Protein AF-A0A8S3SII0-F1 (afdb_monomer_lite)

Organism: Mytilus edulis (NCBI:txid655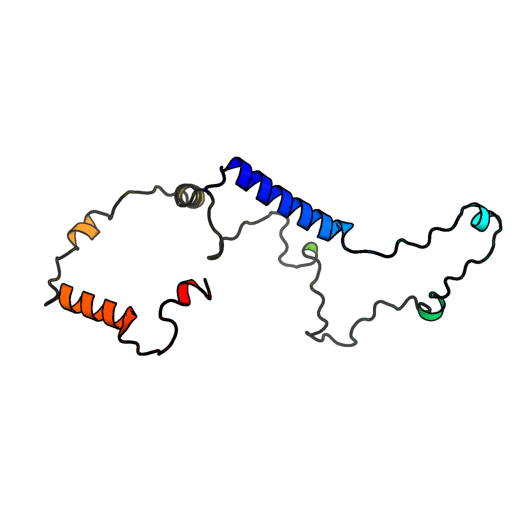0)

pLDDT: mean 78.94, std 14.82, range [42.59, 97.75]

Radius of gyration: 31.79 Å; chains: 1; bounding box: 70×53×86 Å

InterPro domains:
  IPR052482 Mitochondrial large ribosomal subunit mL37 [PTHR15889] (48-152)

Structure (mmCIF, N/CA/C/O backbone):
data_AF-A0A8S3SII0-F1
#
_entry.id   AF-A0A8S3SII0-F1
#
loop_
_atom_site.group_PDB
_atom_site.id
_atom_site.type_symbol
_atom_site.label_atom_id
_atom_site.label_alt_id
_atom_site.label_comp_id
_atom_site.label_asym_id
_atom_site.label_entity_id
_atom_site.label_seq_id
_atom_site.pdbx_PDB_ins_code
_atom_site.Cartn_x
_atom_site.Cartn_y
_atom_site.Cartn_z
_atom_site.occupancy
_atom_site.B_iso_or_equiv
_atom_site.auth_seq_id
_atom_site.auth_comp_id
_atom_site.auth_asym_id
_atom_site.auth_atom_id
_atom_site.pdbx_PDB_model_num
ATOM 1 N N . MET A 1 1 ? 8.916 27.067 7.034 1.00 42.84 1 MET A N 1
ATOM 2 C CA . MET A 1 1 ? 8.661 27.731 5.736 1.00 42.84 1 MET A CA 1
ATOM 3 C C . MET A 1 1 ? 7.736 26.831 4.913 1.00 42.84 1 MET A C 1
ATOM 5 O O . MET A 1 1 ? 8.170 25.763 4.498 1.00 42.84 1 MET A O 1
ATOM 9 N N . ARG A 1 2 ? 6.439 27.158 4.791 1.00 46.94 2 ARG A N 1
ATOM 10 C CA . ARG A 1 2 ? 5.471 26.333 4.038 1.00 46.94 2 ARG A CA 1
ATOM 11 C C . ARG A 1 2 ? 5.594 26.674 2.552 1.00 46.94 2 ARG A C 1
ATOM 13 O O . ARG A 1 2 ? 5.277 27.787 2.157 1.00 46.94 2 ARG A O 1
ATOM 20 N N . LEU A 1 3 ? 6.093 25.735 1.753 1.00 53.59 3 LEU A N 1
ATOM 21 C CA . LEU A 1 3 ? 6.077 25.853 0.294 1.00 53.59 3 LEU A CA 1
ATOM 22 C C . LEU A 1 3 ? 4.619 25.795 -0.178 1.00 53.59 3 LEU A C 1
ATOM 24 O O . LEU A 1 3 ? 3.869 24.913 0.242 1.00 53.59 3 LEU A O 1
ATOM 28 N N . THR A 1 4 ? 4.212 26.734 -1.030 1.00 69.00 4 THR A N 1
ATOM 29 C CA . THR A 1 4 ? 2.896 26.706 -1.679 1.00 69.00 4 THR A CA 1
ATOM 30 C C . THR A 1 4 ? 2.779 25.458 -2.565 1.00 69.00 4 THR A C 1
ATOM 32 O O . THR A 1 4 ? 3.788 24.930 -3.047 1.00 69.00 4 THR A O 1
ATOM 35 N N . LYS A 1 5 ? 1.553 24.954 -2.776 1.00 66.00 5 LYS A N 1
ATOM 36 C CA . LYS A 1 5 ? 1.295 23.741 -3.584 1.00 66.00 5 LYS A CA 1
ATOM 37 C C . LYS A 1 5 ? 1.947 23.818 -4.973 1.00 66.00 5 LYS A C 1
ATOM 39 O O . LYS A 1 5 ? 2.472 22.820 -5.459 1.00 66.00 5 LYS A O 1
ATOM 44 N N . GLU A 1 6 ? 1.984 25.009 -5.562 1.00 68.12 6 GLU A N 1
ATOM 45 C CA . GLU A 1 6 ? 2.597 25.280 -6.866 1.00 68.12 6 GLU A CA 1
ATOM 46 C C . GLU A 1 6 ? 4.121 25.105 -6.847 1.00 68.12 6 GLU A C 1
ATOM 48 O O . GLU A 1 6 ? 4.676 24.405 -7.694 1.00 68.12 6 GLU A O 1
ATOM 53 N N . LEU A 1 7 ? 4.809 25.649 -5.836 1.00 60.91 7 LEU A N 1
ATOM 54 C CA . LEU A 1 7 ? 6.257 25.481 -5.677 1.00 60.91 7 LEU A CA 1
ATOM 55 C C . LEU A 1 7 ? 6.638 24.022 -5.392 1.00 60.91 7 LEU A C 1
ATOM 57 O O . LEU A 1 7 ? 7.667 23.544 -5.874 1.00 60.91 7 LEU A O 1
ATOM 61 N N . PHE A 1 8 ? 5.808 23.293 -4.642 1.00 60.12 8 PHE A N 1
ATOM 62 C CA . PHE A 1 8 ? 5.994 21.859 -4.405 1.00 60.12 8 PHE A CA 1
ATOM 63 C C . PHE A 1 8 ? 5.855 21.047 -5.702 1.00 60.12 8 PHE A C 1
ATOM 65 O O . PHE A 1 8 ? 6.714 20.214 -6.002 1.00 60.12 8 PHE A O 1
ATOM 72 N N . TYR A 1 9 ? 4.834 21.347 -6.510 1.00 64.38 9 TYR A N 1
ATOM 73 C CA . TYR A 1 9 ? 4.601 20.717 -7.810 1.00 64.38 9 TYR A CA 1
ATOM 74 C C . TYR A 1 9 ? 5.759 20.970 -8.790 1.00 64.38 9 TYR A C 1
ATOM 76 O O . TYR A 1 9 ? 6.300 20.027 -9.371 1.00 64.38 9 TYR A O 1
ATOM 84 N N . TYR A 1 10 ? 6.225 22.219 -8.895 1.00 64.94 10 TYR A N 1
ATOM 85 C CA . TYR A 1 10 ? 7.379 22.582 -9.724 1.00 64.94 10 TYR A CA 1
ATOM 86 C C . TYR A 1 10 ? 8.670 21.883 -9.282 1.00 64.94 10 TYR A C 1
ATOM 88 O O . TYR A 1 10 ? 9.421 21.372 -10.117 1.00 64.94 10 TYR A O 1
ATOM 96 N N . LYS A 1 11 ? 8.932 21.809 -7.971 1.00 61.44 11 LYS A N 1
ATOM 97 C CA . LYS A 1 11 ? 10.146 21.172 -7.438 1.00 61.44 11 LYS A CA 1
ATOM 98 C C . LYS A 1 11 ? 10.141 19.657 -7.669 1.00 61.44 11 LYS A C 1
ATOM 100 O O . LYS A 1 11 ? 11.165 19.107 -8.076 1.00 61.44 11 LYS A O 1
ATOM 105 N N . ILE A 1 12 ? 8.998 18.988 -7.488 1.00 65.00 12 ILE A N 1
ATOM 106 C CA . ILE A 1 12 ? 8.841 17.554 -7.787 1.00 65.00 12 ILE A CA 1
ATOM 107 C C . ILE A 1 12 ? 9.018 17.284 -9.279 1.00 65.00 12 ILE A C 1
ATOM 109 O O . ILE A 1 12 ? 9.752 16.363 -9.642 1.00 65.00 12 ILE A O 1
ATOM 113 N N . ASN A 1 13 ? 8.395 18.085 -10.143 1.00 68.62 13 ASN A N 1
ATOM 114 C CA . ASN A 1 13 ? 8.488 17.890 -11.587 1.00 68.62 13 ASN A CA 1
ATOM 115 C C . ASN A 1 13 ? 9.897 18.146 -12.117 1.00 68.62 13 ASN A C 1
ATOM 117 O O . ASN A 1 13 ? 10.368 17.379 -12.951 1.00 68.62 13 ASN A O 1
ATOM 121 N N . LYS A 1 14 ? 10.625 19.128 -11.573 1.00 72.06 14 LYS A N 1
ATOM 122 C CA . LYS A 1 14 ? 12.030 19.366 -11.934 1.00 72.06 14 LYS A CA 1
ATOM 123 C C . LYS A 1 14 ? 12.934 18.200 -11.526 1.00 72.06 14 LYS A C 1
ATOM 125 O O . LYS A 1 14 ? 13.773 17.778 -12.316 1.00 72.06 14 LYS A O 1
ATOM 130 N N . VAL A 1 15 ? 12.745 17.631 -10.331 1.00 76.94 15 VAL A N 1
ATOM 131 C CA . VAL A 1 15 ? 13.509 16.454 -9.872 1.00 76.94 15 VAL A CA 1
ATOM 132 C C . VAL A 1 15 ? 13.155 15.204 -10.681 1.00 76.94 15 VAL A C 1
ATOM 134 O O . VAL A 1 15 ? 14.052 14.440 -11.036 1.00 76.94 15 VAL A O 1
ATOM 137 N N . LYS A 1 16 ? 11.873 14.991 -11.006 1.00 76.06 16 LYS A N 1
ATOM 138 C CA . LYS A 1 16 ? 11.439 13.898 -11.889 1.00 76.06 16 LYS A CA 1
ATOM 139 C C . LYS A 1 16 ? 12.043 14.046 -13.283 1.00 76.06 16 LYS A C 1
ATOM 141 O O . LYS A 1 16 ? 12.646 13.097 -13.763 1.00 76.06 16 LYS A O 1
ATOM 146 N N . TRP A 1 17 ? 11.956 15.234 -13.880 1.00 79.06 17 TRP A N 1
ATOM 147 C CA . TRP A 1 17 ? 12.544 15.535 -15.185 1.00 79.06 17 TRP A CA 1
ATOM 148 C C . TRP A 1 17 ? 14.057 15.309 -15.190 1.00 79.06 17 TRP A C 1
ATOM 150 O O . TRP A 1 17 ? 14.549 14.582 -16.046 1.00 79.06 17 TRP A O 1
ATOM 160 N N . LEU A 1 18 ? 14.783 15.822 -14.189 1.00 79.69 18 LEU A N 1
ATOM 161 C CA . LEU A 1 18 ? 16.216 15.562 -14.039 1.00 79.69 18 LEU A CA 1
ATOM 162 C C . LEU A 1 18 ? 16.499 14.060 -13.941 1.00 79.69 18 LEU A C 1
ATOM 164 O O . LEU A 1 18 ? 17.342 13.563 -14.676 1.00 79.69 18 LEU A O 1
ATOM 168 N N . LYS A 1 19 ? 15.779 13.309 -13.097 1.00 81.25 19 LYS A N 1
ATOM 169 C CA . LYS A 1 19 ? 15.948 11.847 -12.995 1.00 81.25 19 LYS A CA 1
ATOM 170 C C . LYS A 1 19 ? 15.696 11.140 -14.328 1.00 81.25 19 LYS A C 1
ATOM 172 O O . LYS A 1 19 ? 16.430 10.211 -14.655 1.00 81.25 19 LYS A O 1
ATOM 177 N N . THR A 1 20 ? 14.693 11.565 -15.091 1.00 80.56 20 THR A N 1
ATOM 178 C CA . THR A 1 20 ? 14.406 11.020 -16.422 1.00 80.56 20 THR A CA 1
ATOM 179 C C . THR A 1 20 ? 15.548 11.322 -17.386 1.00 80.56 20 THR A C 1
ATOM 181 O O . THR A 1 20 ? 16.085 10.394 -17.979 1.00 80.56 20 THR A O 1
ATOM 184 N N . VAL A 1 21 ? 15.994 12.580 -17.464 1.00 81.81 21 VAL A N 1
ATOM 185 C CA . VAL A 1 21 ? 17.121 13.006 -18.308 1.00 81.81 21 VAL A CA 1
ATOM 186 C C . VAL A 1 21 ? 18.404 12.262 -17.940 1.00 81.81 21 VAL A C 1
ATOM 188 O O . VAL A 1 21 ? 19.093 11.777 -18.830 1.00 81.81 21 VAL A O 1
ATOM 191 N N . TRP A 1 22 ? 18.709 12.090 -16.652 1.00 78.69 22 TRP A N 1
ATOM 192 C CA . TRP A 1 22 ? 19.858 11.304 -16.192 1.00 78.69 22 TRP A CA 1
ATOM 193 C C . TRP A 1 22 ? 19.744 9.825 -16.581 1.00 78.69 22 TRP A C 1
ATOM 195 O O . TRP A 1 22 ? 20.726 9.235 -17.021 1.00 78.69 22 TRP A O 1
ATOM 205 N N . LYS A 1 23 ? 18.555 9.218 -16.492 1.00 77.19 23 LYS A N 1
ATOM 206 C CA . LYS A 1 23 ? 18.347 7.829 -16.936 1.00 77.19 23 LYS A CA 1
ATOM 207 C C . LYS A 1 23 ? 18.499 7.660 -18.450 1.00 77.19 23 LYS A C 1
ATOM 209 O O . LYS A 1 23 ? 19.032 6.638 -18.875 1.00 77.19 23 LYS A O 1
ATOM 214 N N . THR A 1 24 ? 18.039 8.628 -19.246 1.00 73.06 24 THR A N 1
ATOM 215 C CA . THR A 1 24 ? 18.038 8.544 -20.718 1.00 73.06 24 THR A CA 1
ATOM 216 C C . THR A 1 24 ? 19.334 9.035 -21.361 1.00 73.06 24 THR A C 1
ATOM 218 O O . THR A 1 24 ? 19.776 8.458 -22.344 1.00 73.06 24 THR A O 1
ATOM 221 N N . ARG A 1 25 ? 19.928 10.109 -20.829 1.00 73.31 25 ARG A N 1
ATOM 222 C CA . ARG A 1 25 ? 21.092 10.822 -21.392 1.00 73.31 25 ARG A CA 1
ATOM 223 C C . ARG A 1 25 ? 22.324 10.789 -20.486 1.00 73.31 25 ARG A C 1
ATOM 225 O O . ARG A 1 25 ? 23.422 11.026 -20.963 1.00 73.31 25 ARG A O 1
ATOM 232 N N . GLY A 1 26 ? 22.153 10.523 -19.191 1.00 69.75 26 GLY A N 1
ATOM 233 C CA . GLY A 1 26 ? 23.259 10.471 -18.228 1.00 69.75 26 GLY A CA 1
ATOM 234 C C . GLY A 1 26 ? 24.039 9.156 -18.245 1.00 69.75 26 GLY A C 1
ATOM 235 O O . GLY A 1 26 ? 25.154 9.104 -17.736 1.00 69.75 26 GLY A O 1
ATOM 236 N N . LYS A 1 27 ? 23.491 8.094 -18.852 1.00 72.62 27 LYS A N 1
ATOM 237 C CA . LYS A 1 27 ? 24.271 6.899 -19.186 1.00 72.62 27 LYS A CA 1
ATOM 238 C C . LYS A 1 27 ? 25.126 7.2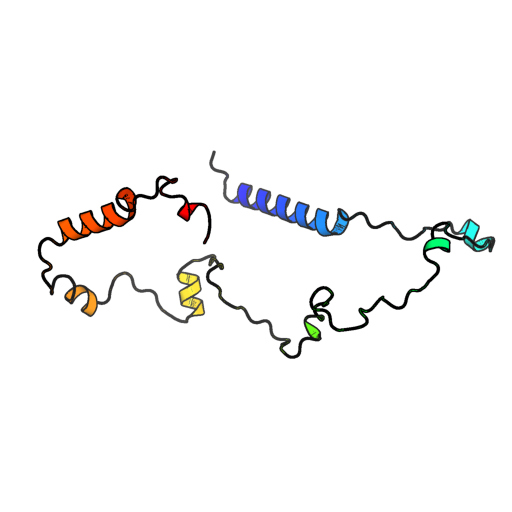24 -20.407 1.00 72.62 27 LYS A C 1
ATOM 240 O O . LYS A 1 27 ? 24.611 7.229 -21.523 1.00 72.62 27 LYS A O 1
ATOM 245 N N . TYR A 1 28 ? 26.407 7.504 -20.189 1.00 72.38 28 TYR A N 1
ATOM 246 C CA . TYR A 1 28 ? 27.371 7.627 -21.276 1.00 72.38 28 TYR A CA 1
ATOM 247 C C . TYR A 1 28 ? 27.451 6.281 -22.001 1.00 72.38 28 TYR A C 1
ATOM 249 O O . TYR A 1 28 ? 27.925 5.290 -21.448 1.00 72.38 28 TYR A O 1
ATOM 257 N N . LYS A 1 29 ? 26.904 6.228 -23.213 1.00 72.81 29 LYS A N 1
ATOM 258 C CA . LYS A 1 29 ? 27.171 5.151 -24.160 1.00 72.81 29 LYS A CA 1
ATOM 259 C C . LYS A 1 29 ? 28.259 5.675 -25.076 1.00 72.81 29 LYS A C 1
ATOM 261 O O . LYS A 1 29 ? 28.107 6.784 -25.588 1.00 72.81 29 LYS A O 1
ATOM 266 N N . ASN A 1 30 ? 29.321 4.899 -25.271 1.00 74.50 30 ASN A N 1
ATOM 267 C CA . ASN A 1 30 ? 30.300 5.231 -26.296 1.00 74.50 30 ASN A CA 1
ATOM 268 C C . ASN A 1 30 ? 29.530 5.398 -27.612 1.00 74.50 30 ASN A C 1
ATOM 270 O O . ASN A 1 30 ? 28.795 4.474 -27.983 1.00 74.50 30 ASN A O 1
ATOM 274 N N . PRO A 1 31 ? 29.602 6.570 -28.266 1.00 74.56 31 PRO A N 1
ATOM 275 C CA . PRO A 1 31 ? 29.004 6.709 -29.579 1.00 74.56 31 PRO A CA 1
ATOM 276 C C . PRO A 1 31 ? 29.633 5.656 -30.502 1.00 74.56 31 PRO A C 1
ATOM 278 O O . PRO A 1 31 ? 30.799 5.294 -30.302 1.00 74.56 31 PRO A O 1
ATOM 281 N N . PRO A 1 32 ? 28.881 5.138 -31.486 1.00 72.81 32 PRO A N 1
ATOM 282 C CA . PRO A 1 32 ? 29.493 4.313 -32.515 1.00 72.81 32 PRO A CA 1
ATOM 283 C C . PRO A 1 32 ? 30.630 5.102 -33.173 1.00 72.81 32 PRO A C 1
ATOM 285 O O . PRO A 1 32 ? 30.584 6.336 -33.220 1.00 72.81 32 PRO A O 1
ATOM 288 N N . LEU A 1 33 ? 31.648 4.391 -33.654 1.00 77.38 33 LEU A N 1
ATOM 289 C CA . LEU A 1 33 ? 32.777 4.994 -34.352 1.00 77.38 33 LEU A CA 1
ATOM 290 C C . LEU A 1 33 ? 32.243 5.864 -35.505 1.00 77.38 33 LEU A C 1
ATOM 292 O O . LEU A 1 33 ? 31.580 5.360 -36.408 1.00 77.38 33 LEU A O 1
ATOM 296 N N . GLN A 1 34 ? 32.481 7.175 -35.451 1.00 80.00 34 GLN A N 1
ATOM 297 C CA . GLN A 1 34 ? 32.112 8.091 -36.529 1.00 80.00 34 GLN A CA 1
ATOM 298 C C . GLN A 1 34 ? 33.301 8.217 -37.475 1.00 80.00 34 GLN A C 1
ATOM 300 O O . GLN A 1 34 ? 34.305 8.843 -37.130 1.00 80.00 34 GLN A O 1
ATOM 305 N N . VAL A 1 35 ? 33.199 7.603 -38.650 1.00 81.50 35 VAL A N 1
ATOM 306 C CA . VAL A 1 35 ? 34.227 7.684 -39.688 1.00 81.50 35 VAL A CA 1
ATOM 307 C C . VAL A 1 35 ? 33.958 8.908 -40.578 1.00 81.50 35 VAL A C 1
ATOM 309 O O . VAL A 1 35 ? 32.835 9.082 -41.045 1.00 81.50 35 VAL A O 1
ATOM 312 N N . PRO A 1 36 ? 34.948 9.785 -40.830 1.00 87.38 36 PRO A N 1
ATOM 313 C CA . PRO A 1 36 ? 34.808 10.866 -41.804 1.00 87.38 36 PRO A CA 1
ATOM 314 C C . PRO A 1 36 ? 34.649 10.344 -43.243 1.00 87.38 36 PRO A C 1
ATOM 316 O O . PRO A 1 36 ? 35.452 9.529 -43.696 1.00 87.38 36 PRO A O 1
ATOM 319 N N . GLU A 1 37 ? 33.706 10.906 -44.008 1.00 84.25 37 GLU A N 1
ATOM 320 C CA . GLU A 1 37 ? 33.396 10.494 -45.395 1.00 84.25 37 GLU A CA 1
ATOM 321 C C . GLU A 1 37 ? 34.612 10.486 -46.341 1.00 84.25 37 GLU A C 1
ATOM 323 O O . GLU A 1 37 ? 34.671 9.720 -47.302 1.00 84.25 37 GLU A O 1
ATOM 328 N N . ALA A 1 38 ? 35.597 11.357 -46.101 1.00 84.94 38 ALA A N 1
ATOM 329 C CA . ALA A 1 38 ? 36.817 11.417 -46.903 1.00 84.94 38 ALA A CA 1
ATOM 330 C C . ALA A 1 38 ? 37.648 10.127 -46.797 1.00 84.94 38 ALA A C 1
ATOM 332 O O . ALA A 1 38 ? 38.266 9.721 -47.776 1.00 84.94 38 ALA A O 1
ATOM 333 N N . ILE A 1 39 ? 37.638 9.474 -45.631 1.00 79.94 39 ILE A N 1
ATOM 334 C CA . ILE A 1 39 ? 38.378 8.233 -45.378 1.00 79.94 39 ILE A CA 1
ATOM 335 C C . ILE A 1 39 ? 37.622 7.037 -45.968 1.00 79.94 39 ILE A C 1
ATOM 337 O O . ILE A 1 39 ? 38.246 6.154 -46.552 1.00 79.94 39 ILE A O 1
ATOM 341 N N . GLU A 1 40 ? 36.285 7.061 -45.925 1.00 79.75 40 GLU A N 1
ATOM 342 C CA . GLU A 1 40 ? 35.444 6.059 -46.597 1.00 79.75 40 GLU A CA 1
ATOM 343 C C . GLU A 1 40 ? 35.665 6.064 -48.119 1.00 79.75 40 GLU A C 1
ATOM 345 O O . GLU A 1 40 ? 35.837 5.010 -48.727 1.00 79.75 40 GLU A O 1
ATOM 350 N N . LYS A 1 41 ? 35.756 7.252 -48.738 1.00 83.94 41 LYS A N 1
ATOM 351 C CA . LYS A 1 41 ? 36.024 7.410 -50.184 1.00 83.94 41 LYS A CA 1
ATOM 352 C C . LYS A 1 41 ? 37.420 6.948 -50.604 1.00 83.94 41 LYS A C 1
ATOM 354 O O . LYS A 1 41 ? 37.614 6.589 -51.762 1.00 83.94 41 LYS A O 1
ATOM 359 N N . LEU A 1 42 ? 38.383 6.969 -49.684 1.00 85.31 42 LEU A N 1
ATOM 360 C CA . LEU A 1 42 ? 39.752 6.506 -49.920 1.00 85.31 42 LEU A CA 1
ATOM 361 C C . LEU A 1 42 ? 39.884 4.976 -49.833 1.00 85.31 42 LEU A C 1
ATOM 363 O O . LEU A 1 42 ? 40.943 4.451 -50.166 1.00 85.31 42 LEU A O 1
ATOM 367 N N . GLY A 1 43 ? 38.831 4.259 -49.412 1.00 82.56 43 GLY A N 1
ATOM 368 C CA . GLY A 1 43 ? 38.817 2.793 -49.368 1.00 82.56 43 GLY A CA 1
ATOM 369 C C . GLY A 1 43 ? 39.824 2.192 -48.384 1.00 82.56 43 GLY A C 1
ATOM 370 O O . GLY A 1 43 ? 40.257 1.055 -48.563 1.00 82.56 43 GLY A O 1
ATOM 371 N N . VAL A 1 44 ? 40.240 2.956 -47.370 1.00 81.62 44 VAL A N 1
ATOM 372 C CA . VAL A 1 44 ? 41.194 2.498 -46.354 1.00 81.62 44 VAL A CA 1
ATOM 373 C C . VAL A 1 44 ? 40.456 1.651 -45.318 1.00 81.62 44 VAL A C 1
ATOM 375 O O . VAL A 1 44 ? 39.460 2.095 -44.751 1.00 81.62 44 VAL A O 1
ATOM 378 N N . ASN A 1 45 ? 40.964 0.449 -45.037 1.00 76.50 45 ASN A N 1
ATOM 379 C CA . ASN A 1 45 ? 40.432 -0.410 -43.978 1.00 76.50 45 ASN A CA 1
ATOM 380 C C . ASN A 1 45 ? 40.734 0.205 -42.606 1.00 76.50 45 ASN A C 1
ATOM 382 O O . ASN A 1 45 ? 41.870 0.167 -42.133 1.00 76.50 45 ASN A O 1
ATOM 386 N N . ILE A 1 46 ? 39.715 0.777 -41.970 1.00 73.94 46 ILE A N 1
ATOM 387 C CA . ILE A 1 46 ? 39.798 1.265 -40.595 1.00 73.94 46 ILE A CA 1
ATOM 388 C C . ILE A 1 46 ? 39.540 0.075 -39.679 1.00 73.94 46 ILE A C 1
ATOM 390 O O . ILE A 1 46 ? 38.420 -0.421 -39.612 1.00 73.94 46 ILE A O 1
ATOM 394 N N . VAL A 1 47 ? 40.582 -0.376 -38.990 1.00 74.31 47 VAL A N 1
ATOM 395 C CA . VAL A 1 47 ? 40.482 -1.411 -37.958 1.00 74.31 47 VAL A CA 1
ATOM 396 C C . VAL A 1 47 ? 40.405 -0.700 -36.612 1.00 74.31 47 VAL A C 1
ATOM 398 O O . VAL A 1 47 ? 41.304 0.070 -36.271 1.00 74.31 47 VAL A O 1
ATOM 401 N N . ASP A 1 48 ? 39.332 -0.914 -35.850 1.00 72.44 48 ASP A N 1
ATOM 402 C CA . ASP A 1 48 ? 39.292 -0.468 -34.453 1.00 72.44 48 ASP A CA 1
ATOM 403 C C . ASP A 1 48 ? 40.338 -1.303 -33.680 1.00 72.44 48 ASP A C 1
ATOM 405 O O . ASP A 1 48 ? 40.266 -2.527 -33.701 1.00 72.44 48 ASP A O 1
ATOM 409 N N . PRO A 1 49 ? 41.329 -0.721 -32.981 1.00 70.38 49 PRO A N 1
ATOM 410 C CA . PRO A 1 49 ? 42.295 -1.506 -32.201 1.00 70.38 49 PRO A CA 1
ATOM 411 C C . PRO A 1 49 ? 41.629 -2.356 -31.108 1.00 70.38 49 PRO A C 1
ATOM 413 O O . PRO A 1 49 ? 42.208 -3.317 -30.608 1.00 70.38 49 PRO A O 1
ATOM 416 N N . LEU A 1 50 ? 40.398 -2.001 -30.720 1.00 64.94 50 LEU A N 1
ATOM 417 C CA . LEU A 1 50 ? 39.569 -2.798 -29.824 1.00 64.94 50 LEU A CA 1
ATOM 418 C C . LEU A 1 50 ? 38.844 -3.938 -30.546 1.00 64.94 50 LEU A C 1
ATOM 420 O O . LEU A 1 50 ? 38.370 -4.846 -29.868 1.00 64.94 50 LEU A O 1
ATOM 424 N N . GLU A 1 51 ? 38.744 -3.925 -31.879 1.00 63.09 51 GLU A N 1
ATOM 425 C CA . GLU A 1 51 ? 38.166 -5.029 -32.648 1.00 63.09 51 GLU A CA 1
ATOM 426 C C . GLU A 1 51 ? 38.972 -6.308 -32.505 1.00 63.09 51 GLU A C 1
ATOM 428 O O . GLU A 1 51 ? 38.352 -7.346 -32.330 1.00 63.09 51 GLU A O 1
ATOM 433 N N . GLU A 1 52 ? 40.306 -6.253 -32.446 1.00 59.41 52 GLU A N 1
ATOM 434 C CA . GLU A 1 52 ? 41.139 -7.440 -32.196 1.00 59.41 52 GLU A CA 1
ATOM 435 C C . GLU A 1 52 ? 40.785 -8.129 -30.865 1.00 59.41 52 GLU A C 1
ATOM 437 O O . GLU A 1 52 ? 40.817 -9.352 -30.783 1.00 59.41 52 GLU A O 1
ATOM 442 N N . PHE A 1 53 ? 40.327 -7.382 -29.851 1.00 58.97 53 PHE A N 1
ATOM 443 C CA . PHE A 1 53 ? 39.797 -7.929 -28.589 1.00 58.97 53 PHE A CA 1
ATOM 444 C C . PHE A 1 53 ? 38.286 -8.216 -28.616 1.00 58.97 53 PHE A C 1
ATOM 446 O O . PHE A 1 53 ? 37.769 -8.914 -27.740 1.00 58.97 53 PHE A O 1
ATOM 453 N N . ARG A 1 54 ? 37.561 -7.665 -29.596 1.00 57.53 54 ARG A N 1
ATOM 454 C CA . ARG A 1 54 ? 36.156 -7.982 -29.901 1.00 57.53 54 ARG A CA 1
ATOM 455 C C . ARG A 1 54 ? 36.039 -9.067 -30.969 1.00 57.53 54 ARG A C 1
ATOM 457 O O . ARG A 1 54 ? 34.919 -9.312 -31.415 1.00 57.53 54 ARG A O 1
ATOM 464 N N . THR A 1 55 ? 37.148 -9.693 -31.384 1.00 47.09 55 THR A N 1
ATOM 465 C CA . THR A 1 55 ? 37.161 -10.812 -32.331 1.00 47.09 55 THR A CA 1
ATOM 466 C C . THR A 1 55 ? 36.534 -12.017 -31.669 1.00 47.09 55 THR A C 1
ATOM 468 O O . THR A 1 55 ? 37.158 -12.843 -31.027 1.00 47.09 55 THR A O 1
ATOM 471 N N . ASP A 1 56 ? 35.223 -11.979 -31.734 1.00 52.09 56 ASP A N 1
ATOM 472 C CA . ASP A 1 56 ? 34.268 -13.042 -31.788 1.00 52.09 56 ASP A CA 1
ATOM 473 C C . ASP A 1 56 ? 32.969 -12.249 -31.802 1.00 52.09 56 ASP A C 1
ATOM 475 O O . ASP A 1 56 ? 32.612 -11.576 -30.829 1.00 52.09 56 ASP A O 1
ATOM 479 N N . ILE A 1 57 ? 32.229 -12.330 -32.900 1.00 56.66 57 ILE A N 1
ATOM 480 C CA . ILE A 1 57 ? 30.779 -12.171 -32.854 1.00 56.66 57 ILE A CA 1
ATOM 481 C C . ILE A 1 57 ? 30.321 -13.325 -31.956 1.00 56.66 57 ILE A C 1
ATOM 483 O O . ILE A 1 57 ? 29.946 -14.395 -32.435 1.00 56.66 57 ILE A O 1
ATOM 487 N N . LYS A 1 58 ? 30.531 -13.187 -30.640 1.00 55.62 58 LYS A N 1
ATOM 488 C CA . LYS A 1 58 ? 30.252 -14.226 -29.667 1.00 55.62 58 LYS A CA 1
ATOM 489 C C . LYS A 1 58 ? 28.766 -14.411 -29.808 1.00 55.62 58 LYS A C 1
ATOM 491 O O . LYS A 1 58 ? 28.006 -13.498 -29.490 1.00 55.62 58 LYS A O 1
ATOM 496 N N . LYS A 1 59 ? 28.366 -15.583 -30.315 1.00 63.22 59 LYS A N 1
ATOM 497 C CA . LYS A 1 59 ? 27.064 -16.163 -29.987 1.00 63.22 59 LYS A CA 1
ATOM 498 C C . LYS A 1 59 ? 26.791 -15.736 -28.558 1.00 63.22 59 LYS A C 1
ATOM 500 O O . LYS A 1 59 ? 27.659 -15.996 -27.718 1.00 63.22 59 LYS A O 1
ATOM 505 N N . GLU A 1 60 ? 25.704 -14.995 -28.343 1.00 71.56 60 GLU A N 1
ATOM 506 C CA . GLU A 1 60 ? 25.338 -14.510 -27.015 1.00 71.56 60 GLU A CA 1
ATOM 507 C C . GLU A 1 60 ? 25.620 -15.642 -26.041 1.00 71.56 60 GLU A C 1
ATOM 509 O O . GLU A 1 60 ? 25.133 -16.761 -26.244 1.00 71.56 60 GLU A O 1
ATOM 514 N N . TRP A 1 61 ? 26.553 -15.415 -25.113 1.00 76.19 61 TRP A N 1
ATOM 515 C CA . TRP A 1 61 ? 26.969 -16.481 -24.222 1.00 76.19 61 TRP A CA 1
ATOM 516 C C . TRP A 1 61 ? 25.729 -16.870 -23.432 1.00 76.19 61 TRP A C 1
ATOM 518 O O . TRP A 1 61 ? 25.208 -16.069 -22.662 1.00 76.19 61 TRP A O 1
ATOM 528 N N . LYS A 1 62 ? 25.229 -18.078 -23.682 1.00 78.88 62 LYS A N 1
ATOM 529 C CA . LYS A 1 62 ? 24.135 -18.652 -22.918 1.00 78.88 62 LYS A CA 1
ATOM 530 C C . LYS A 1 62 ? 24.738 -19.620 -21.913 1.00 78.88 62 LYS A C 1
ATOM 532 O O . LYS A 1 62 ? 25.629 -20.393 -22.287 1.00 78.88 62 LYS A O 1
ATOM 537 N N . PRO A 1 63 ? 24.282 -19.588 -20.654 1.00 83.19 63 PRO A N 1
ATOM 538 C CA . PRO A 1 63 ? 24.641 -20.605 -19.687 1.00 83.19 63 PRO A CA 1
ATOM 539 C C . PRO A 1 63 ? 24.406 -22.004 -20.282 1.00 83.19 63 PRO A C 1
ATOM 541 O O . PRO A 1 63 ? 23.405 -22.221 -20.966 1.00 83.19 63 PRO A O 1
ATOM 544 N N . PRO A 1 64 ? 25.309 -22.970 -20.051 1.00 81.25 64 PRO A N 1
ATOM 545 C CA . PRO A 1 64 ? 25.156 -24.328 -20.577 1.00 81.25 64 PRO A CA 1
ATOM 546 C C . PRO A 1 64 ? 23.988 -25.095 -19.932 1.00 81.25 64 PRO A C 1
ATOM 548 O O . PRO A 1 64 ? 23.582 -26.134 -20.445 1.00 81.25 64 PRO A O 1
ATOM 551 N N . ALA A 1 65 ? 23.467 -24.598 -18.809 1.00 82.75 65 ALA A N 1
ATOM 552 C CA . ALA A 1 65 ? 22.315 -25.128 -18.096 1.00 82.75 65 ALA A CA 1
ATOM 553 C C . ALA A 1 65 ? 21.471 -23.973 -17.542 1.00 82.75 65 ALA A C 1
ATOM 555 O O . ALA A 1 65 ? 22.006 -22.888 -17.300 1.00 82.75 65 ALA A O 1
ATOM 556 N N . ASP A 1 66 ? 20.186 -24.231 -17.290 1.00 86.19 66 ASP A N 1
ATOM 557 C CA . ASP A 1 66 ? 19.293 -23.303 -16.589 1.00 86.19 66 ASP A CA 1
ATOM 558 C C . ASP A 1 66 ? 19.735 -23.145 -15.127 1.00 86.19 66 ASP A C 1
ATOM 560 O O . ASP A 1 66 ? 19.293 -23.854 -14.222 1.00 86.19 66 ASP A O 1
ATOM 564 N N . ASP A 1 67 ? 20.660 -22.216 -14.898 1.00 87.12 67 ASP A N 1
ATOM 565 C CA . ASP A 1 67 ? 21.065 -21.784 -13.567 1.00 87.12 67 ASP A CA 1
ATOM 566 C C . ASP A 1 67 ? 20.214 -20.564 -13.159 1.00 87.12 67 ASP A C 1
ATOM 568 O O . ASP A 1 67 ? 20.276 -19.526 -13.828 1.00 87.12 67 ASP A O 1
ATOM 572 N N . PRO A 1 68 ? 19.461 -20.630 -12.040 1.00 89.81 68 PRO A N 1
ATOM 573 C CA . PRO A 1 68 ? 18.656 -19.515 -11.535 1.00 89.81 68 PRO A CA 1
ATOM 574 C C . PRO A 1 68 ? 19.429 -18.206 -11.334 1.00 89.81 68 PRO A C 1
ATOM 576 O O . PRO A 1 68 ? 18.830 -17.135 -11.299 1.00 89.81 68 PRO A O 1
ATOM 579 N N . ARG A 1 69 ? 20.757 -18.269 -11.176 1.00 86.19 69 ARG A N 1
ATOM 580 C CA . ARG A 1 69 ? 21.621 -17.090 -11.010 1.00 86.19 69 ARG A CA 1
ATOM 581 C C . ARG A 1 69 ? 21.804 -16.290 -12.297 1.00 86.19 69 ARG A C 1
ATOM 583 O O . ARG A 1 69 ? 22.085 -15.098 -12.216 1.00 86.19 69 ARG A O 1
ATOM 590 N N . PHE A 1 70 ? 21.668 -16.942 -13.450 1.00 86.38 70 PHE A N 1
ATOM 591 C CA . PHE A 1 70 ? 21.808 -16.347 -14.781 1.00 86.38 70 PHE A CA 1
ATOM 592 C C . PHE A 1 70 ? 20.473 -16.316 -15.537 1.00 86.38 70 PHE A C 1
ATOM 594 O O . PHE A 1 70 ? 20.462 -16.121 -16.749 1.00 86.38 70 PHE A O 1
ATOM 601 N N . TYR A 1 71 ? 19.354 -16.526 -14.836 1.00 87.38 71 TYR A N 1
ATOM 602 C CA . TYR A 1 71 ? 18.028 -16.470 -15.435 1.00 87.38 71 TYR A CA 1
ATOM 603 C C . TYR A 1 71 ? 17.718 -15.052 -15.925 1.00 87.38 71 TYR A C 1
ATOM 605 O O . TYR A 1 71 ? 17.726 -14.093 -15.147 1.00 87.38 71 TYR A O 1
ATOM 613 N N . GLU A 1 72 ? 17.413 -14.937 -17.214 1.00 84.62 72 GLU A N 1
ATOM 614 C CA . GLU A 1 72 ? 16.922 -13.710 -17.829 1.00 84.62 72 GLU A CA 1
ATOM 615 C C . GLU A 1 72 ? 15.396 -13.767 -17.899 1.00 84.62 72 GLU A C 1
ATOM 617 O O . GLU A 1 72 ? 14.815 -14.704 -18.446 1.00 84.62 72 GLU A O 1
ATOM 622 N N . GLU A 1 73 ? 14.731 -12.775 -17.304 1.00 86.38 73 GLU A N 1
ATOM 623 C CA . GLU A 1 73 ? 13.273 -12.704 -17.333 1.00 86.38 73 GLU A CA 1
ATOM 624 C C . GLU A 1 73 ? 12.795 -12.442 -18.774 1.00 86.38 73 GLU A C 1
ATOM 626 O O . GLU A 1 73 ? 13.301 -11.510 -19.411 1.00 86.38 73 GLU A O 1
ATOM 631 N N . PRO A 1 74 ? 11.840 -13.236 -19.303 1.00 89.69 74 PRO A N 1
ATOM 632 C CA . PRO A 1 74 ? 11.334 -13.049 -20.656 1.00 89.69 74 PRO A CA 1
ATOM 633 C C . PRO A 1 74 ? 10.670 -11.683 -20.801 1.00 89.69 74 PRO A C 1
ATOM 635 O O . PRO A 1 74 ? 10.240 -11.060 -19.821 1.00 89.69 74 PRO A O 1
ATOM 638 N N . SER A 1 75 ? 10.540 -11.216 -22.044 1.00 90.88 75 SER A N 1
ATOM 639 C CA . SER A 1 75 ? 9.814 -9.974 -22.285 1.00 90.88 75 SER A CA 1
ATOM 640 C C . SER A 1 75 ? 8.369 -10.102 -21.766 1.00 90.88 75 SER A C 1
ATOM 642 O O . SER A 1 75 ? 7.783 -11.188 -21.821 1.00 90.88 75 SER A O 1
ATOM 644 N N . PRO A 1 76 ? 7.740 -9.020 -21.263 1.00 89.56 76 PRO A N 1
ATOM 645 C CA . PRO A 1 76 ? 6.380 -9.103 -20.730 1.00 89.56 76 PRO A CA 1
ATOM 646 C C . PRO A 1 76 ? 5.373 -9.700 -21.720 1.00 89.56 76 PRO A C 1
ATOM 648 O O . PRO A 1 76 ? 4.433 -10.356 -21.293 1.00 89.56 76 PRO A O 1
ATOM 651 N N . THR A 1 77 ? 5.591 -9.496 -23.022 1.00 92.19 77 THR A N 1
ATOM 652 C CA . THR A 1 77 ? 4.774 -10.019 -24.127 1.00 92.19 77 THR A CA 1
ATOM 653 C C . THR A 1 77 ? 4.961 -11.510 -24.395 1.00 92.19 77 THR A C 1
ATOM 655 O O . THR A 1 77 ? 4.055 -12.141 -24.925 1.00 92.19 77 THR A O 1
ATOM 658 N N . GLU A 1 78 ? 6.110 -12.082 -24.039 1.00 93.62 78 GLU A N 1
ATOM 659 C CA . GLU A 1 78 ? 6.379 -13.522 -24.158 1.00 93.62 78 GLU A CA 1
ATOM 660 C C . GLU A 1 78 ? 5.810 -14.319 -22.976 1.00 93.62 78 GLU A C 1
ATOM 662 O O . GLU A 1 78 ? 5.737 -15.547 -23.026 1.00 93.62 78 GLU A O 1
ATOM 667 N N . ASN A 1 79 ? 5.397 -13.640 -21.902 1.00 91.88 79 ASN A N 1
ATOM 668 C CA . ASN A 1 79 ? 4.851 -14.297 -20.725 1.00 91.88 79 ASN A CA 1
ATOM 669 C C . ASN A 1 79 ? 3.479 -14.932 -21.049 1.00 91.88 79 ASN A C 1
ATOM 671 O O . ASN A 1 79 ? 2.580 -14.229 -21.512 1.00 91.88 79 ASN A O 1
ATOM 675 N N . PRO A 1 80 ? 3.249 -16.225 -20.746 1.00 93.56 80 PRO A N 1
ATOM 676 C CA . PRO A 1 80 ? 1.979 -16.899 -21.040 1.00 93.56 80 PRO A CA 1
ATOM 677 C C . PRO A 1 80 ? 0.767 -16.292 -20.315 1.00 93.56 80 PRO A C 1
ATOM 679 O O . PRO A 1 80 ? -0.371 -16.507 -20.725 1.00 93.56 80 PRO A O 1
ATOM 682 N N . LEU A 1 81 ? 0.990 -15.544 -19.229 1.00 91.69 81 LEU A N 1
ATOM 683 C CA . LEU A 1 81 ? -0.058 -14.848 -18.475 1.00 91.69 81 LEU A CA 1
ATOM 684 C C . LEU A 1 81 ? -0.285 -13.407 -18.951 1.00 91.69 81 LEU A C 1
ATOM 686 O O . LEU A 1 81 ? -1.080 -12.681 -18.345 1.00 91.69 81 LEU A O 1
ATOM 690 N N . TYR A 1 82 ? 0.410 -12.977 -20.005 1.00 92.62 82 TYR A N 1
ATOM 691 C CA . TYR A 1 82 ? 0.247 -11.649 -20.569 1.00 92.62 82 TYR A CA 1
ATOM 692 C C . TYR A 1 82 ? -1.171 -11.455 -21.112 1.00 92.62 82 TYR A C 1
ATOM 694 O O . TYR A 1 82 ? -1.734 -12.308 -21.797 1.00 92.62 82 TYR A O 1
ATOM 702 N N . LYS A 1 83 ? -1.754 -10.300 -20.794 1.00 94.12 83 LYS A N 1
ATOM 703 C CA . LYS A 1 83 ? -3.037 -9.849 -21.330 1.00 94.12 83 LYS A CA 1
ATOM 704 C C . LYS A 1 83 ? -2.832 -8.465 -21.921 1.00 94.12 83 LYS A C 1
ATOM 706 O O . LYS A 1 83 ? -2.250 -7.605 -21.266 1.00 94.12 83 LYS A O 1
ATOM 711 N N . GLU A 1 84 ? -3.356 -8.249 -23.124 1.00 94.38 84 GLU A N 1
ATOM 712 C CA . GLU A 1 84 ? -3.283 -6.948 -23.806 1.00 94.38 84 GLU A CA 1
ATOM 713 C C . GLU A 1 84 ? -4.003 -5.850 -23.013 1.00 94.38 84 GLU A C 1
ATOM 715 O O . GLU A 1 84 ? -3.569 -4.700 -22.975 1.00 94.38 84 GLU A O 1
ATOM 720 N N . ASN A 1 85 ? -5.092 -6.217 -22.332 1.00 94.50 85 ASN A N 1
ATOM 721 C CA . ASN A 1 85 ? -5.859 -5.289 -21.516 1.00 94.50 85 ASN A CA 1
ATOM 722 C C . ASN A 1 85 ? -5.133 -4.999 -20.194 1.00 94.50 85 ASN A C 1
ATOM 724 O O . ASN A 1 85 ? -4.938 -5.922 -19.393 1.00 94.50 85 ASN A O 1
ATOM 728 N N . PRO A 1 86 ? -4.787 -3.730 -19.910 1.00 92.88 86 PRO A N 1
ATOM 729 C CA . PRO A 1 86 ? -4.146 -3.372 -18.657 1.00 92.88 86 PRO A CA 1
ATOM 730 C C . PRO A 1 86 ? -5.115 -3.574 -17.490 1.00 92.88 86 PRO A C 1
ATOM 732 O O . PRO A 1 86 ? -6.274 -3.160 -17.538 1.00 92.88 86 PRO A O 1
ATOM 735 N N . VAL A 1 87 ? -4.618 -4.175 -16.410 1.00 92.06 87 VAL A N 1
ATOM 736 C CA . VAL A 1 87 ? -5.371 -4.369 -15.167 1.00 92.06 87 VAL A CA 1
ATOM 737 C C . VAL A 1 87 ? -4.682 -3.610 -14.043 1.00 92.06 87 VAL A C 1
ATOM 739 O O . VAL A 1 87 ? -3.476 -3.734 -13.832 1.00 92.06 87 VAL A O 1
ATOM 742 N N . THR A 1 88 ? -5.455 -2.822 -13.301 1.00 91.19 88 THR A N 1
ATOM 743 C CA . THR A 1 88 ? -4.974 -2.132 -12.104 1.00 91.19 88 THR A CA 1
ATOM 744 C C . THR A 1 88 ? -5.166 -3.014 -10.877 1.00 91.19 88 THR A C 1
ATOM 746 O O . THR A 1 88 ? -6.298 -3.333 -10.515 1.00 91.19 88 THR A O 1
ATOM 749 N N . CYS A 1 89 ? -4.071 -3.368 -10.210 1.00 92.38 89 CYS A N 1
ATOM 750 C CA . CYS A 1 89 ? -4.100 -4.132 -8.966 1.00 92.38 89 CYS A CA 1
ATOM 751 C C . CYS A 1 89 ? -3.956 -3.204 -7.755 1.00 92.38 89 CYS A C 1
ATOM 753 O O . CYS A 1 89 ? -3.148 -2.274 -7.768 1.00 92.38 89 CYS A O 1
ATOM 755 N N . TYR A 1 90 ? -4.707 -3.483 -6.690 1.00 93.44 90 TYR A N 1
ATOM 756 C CA . TYR A 1 90 ? -4.533 -2.819 -5.401 1.00 93.44 90 TYR A CA 1
ATOM 757 C C . TYR A 1 90 ? -3.545 -3.593 -4.516 1.00 93.44 90 TYR A C 1
ATOM 759 O O . TYR A 1 90 ? -3.559 -4.821 -4.479 1.00 93.44 90 TYR A O 1
ATOM 767 N N . SER A 1 91 ? -2.698 -2.870 -3.784 1.00 93.56 91 SER A N 1
ATOM 768 C CA . SER A 1 91 ? -1.779 -3.409 -2.777 1.00 93.56 91 SER A CA 1
ATOM 769 C C . SER A 1 91 ? -1.706 -2.441 -1.597 1.00 93.56 91 SER A C 1
ATOM 771 O O . SER A 1 91 ? -1.939 -1.246 -1.768 1.00 93.56 91 SER A O 1
ATOM 773 N N . TYR A 1 92 ? -1.345 -2.932 -0.409 1.00 89.88 92 TYR A N 1
ATOM 774 C CA . TYR A 1 92 ? -1.307 -2.148 0.835 1.00 89.88 92 TYR A CA 1
ATOM 775 C C . TYR A 1 92 ? -0.359 -0.934 0.779 1.00 89.88 92 TYR A C 1
ATOM 777 O O . TYR A 1 92 ? -0.538 0.029 1.518 1.00 89.88 92 TYR A O 1
ATOM 785 N N . ASN A 1 93 ? 0.626 -0.954 -0.124 1.00 90.25 93 ASN A N 1
ATOM 786 C CA . ASN A 1 93 ? 1.566 0.150 -0.339 1.00 90.25 93 ASN A CA 1
ATOM 787 C C . ASN A 1 93 ? 0.987 1.302 -1.180 1.00 90.25 93 ASN A C 1
ATOM 789 O O . ASN A 1 93 ? 1.621 2.353 -1.312 1.00 90.25 93 ASN A O 1
ATOM 793 N N . ILE A 1 94 ? -0.178 1.110 -1.802 1.00 88.75 94 ILE A N 1
ATOM 794 C CA . ILE A 1 94 ? -0.782 2.098 -2.695 1.00 88.75 94 ILE A CA 1
ATOM 795 C C . ILE A 1 94 ? -1.565 3.113 -1.866 1.00 88.75 94 ILE A C 1
ATOM 797 O O . ILE A 1 94 ? -2.448 2.763 -1.089 1.00 88.75 94 ILE A O 1
ATOM 801 N N . LYS A 1 95 ? -1.258 4.396 -2.071 1.00 88.94 95 LYS A N 1
ATOM 802 C CA . LYS A 1 95 ? -1.970 5.513 -1.444 1.00 88.94 95 LYS A CA 1
ATOM 803 C C . LYS A 1 95 ? -2.912 6.150 -2.460 1.00 88.94 95 LYS A C 1
ATOM 805 O O . LYS A 1 95 ? -2.466 6.591 -3.520 1.00 88.94 95 LYS A O 1
ATOM 810 N N . PHE A 1 96 ? -4.200 6.191 -2.131 1.00 90.94 96 PHE A N 1
ATOM 811 C CA . PHE A 1 96 ? -5.221 6.849 -2.946 1.00 90.94 96 PHE A CA 1
ATOM 812 C C . PHE A 1 96 ? -5.039 8.371 -2.939 1.00 90.94 96 PHE A C 1
ATOM 814 O O . PHE A 1 96 ? -4.597 8.948 -1.948 1.00 90.94 96 PHE A O 1
ATOM 821 N N . LEU A 1 97 ? -5.381 9.030 -4.049 1.00 91.75 97 LEU A N 1
ATOM 822 C CA . LEU A 1 97 ? -5.237 10.483 -4.187 1.00 91.75 97 LEU A CA 1
ATOM 823 C C . LEU A 1 97 ? -6.372 11.227 -3.477 1.00 91.75 97 LEU A C 1
ATOM 825 O O . LEU A 1 97 ? -6.129 12.247 -2.838 1.00 91.75 97 LEU A O 1
ATOM 829 N N . GLN A 1 98 ? -7.600 10.716 -3.597 1.00 91.00 98 GLN A N 1
ATOM 830 C CA . GLN A 1 98 ? -8.803 11.304 -2.991 1.00 91.00 98 GLN A CA 1
ATOM 831 C C . GLN A 1 98 ? -9.301 10.484 -1.788 1.00 91.00 98 GLN A C 1
ATOM 833 O O . GLN A 1 98 ? -10.455 10.596 -1.391 1.00 91.00 98 GLN A O 1
ATOM 838 N N . ASN A 1 99 ? -8.433 9.656 -1.192 1.00 89.94 99 ASN A N 1
ATOM 839 C CA . ASN A 1 99 ? -8.736 8.834 -0.016 1.00 89.94 99 ASN A CA 1
ATOM 840 C C . ASN A 1 99 ? -10.033 8.011 -0.179 1.00 89.94 99 ASN A C 1
ATOM 842 O O . ASN A 1 99 ? -10.115 7.174 -1.075 1.00 89.94 99 ASN A O 1
ATOM 846 N N . ILE A 1 100 ? -11.018 8.240 0.698 1.00 93.69 100 ILE A N 1
ATOM 847 C CA . ILE A 1 100 ? -12.248 7.452 0.830 1.00 93.69 100 ILE A CA 1
ATOM 848 C C . ILE A 1 100 ? -13.165 7.638 -0.380 1.00 93.69 100 ILE A C 1
ATOM 850 O O . ILE A 1 100 ? -13.704 6.648 -0.859 1.00 93.69 100 ILE A O 1
ATOM 854 N N . ASP A 1 101 ? -13.272 8.847 -0.938 1.00 94.81 101 ASP A N 1
ATOM 855 C CA . ASP A 1 101 ? -14.152 9.115 -2.085 1.00 94.81 101 ASP A CA 1
ATOM 856 C C . ASP A 1 101 ? -13.757 8.260 -3.295 1.00 94.81 101 ASP A C 1
ATOM 858 O O . ASP A 1 101 ? -14.598 7.638 -3.944 1.00 94.81 101 ASP A O 1
ATOM 862 N N . GLN A 1 102 ? -12.448 8.152 -3.547 1.00 94.44 102 GLN A N 1
ATOM 863 C CA . GLN A 1 102 ? -11.919 7.294 -4.604 1.00 94.44 102 GLN A CA 1
ATOM 864 C C . GLN A 1 102 ? -12.241 5.821 -4.342 1.00 94.44 102 GLN A C 1
ATOM 866 O O . GLN A 1 102 ? -12.610 5.104 -5.270 1.00 94.44 102 GLN A O 1
ATOM 871 N N . VAL A 1 103 ? -12.111 5.366 -3.094 1.00 94.62 103 VAL A N 1
ATOM 872 C CA . VAL A 1 103 ? -12.430 3.983 -2.717 1.00 94.62 103 VAL A CA 1
ATOM 873 C C . VAL A 1 103 ? -13.914 3.707 -2.930 1.00 94.62 103 VAL A C 1
ATOM 875 O O . VAL A 1 103 ? -14.235 2.730 -3.593 1.00 94.62 103 VAL A O 1
ATOM 878 N N . CYS A 1 104 ? -14.799 4.593 -2.470 1.00 96.62 104 CYS A N 1
ATOM 879 C CA . CYS A 1 104 ? -16.245 4.479 -2.643 1.00 96.62 104 CYS A CA 1
ATOM 880 C C . CYS A 1 104 ? -16.650 4.352 -4.115 1.00 96.62 104 CYS A C 1
ATOM 882 O O . CYS A 1 104 ? -17.469 3.498 -4.456 1.00 96.62 104 CYS A O 1
ATOM 884 N N . VAL A 1 105 ? -16.035 5.140 -5.003 1.00 96.50 105 VAL A N 1
ATOM 885 C CA . VAL A 1 105 ? -16.265 5.035 -6.451 1.00 96.50 105 VAL A CA 1
ATOM 886 C C . VAL A 1 105 ? -15.784 3.687 -6.993 1.00 96.50 105 VAL A C 1
ATOM 888 O O . VAL A 1 105 ? -16.516 3.037 -7.737 1.00 96.50 105 VAL A O 1
ATOM 891 N N . LEU A 1 106 ? -14.586 3.236 -6.602 1.00 95.19 106 LEU A N 1
ATOM 892 C CA . LEU A 1 106 ? -14.015 1.962 -7.059 1.00 95.19 106 LEU A CA 1
ATOM 893 C C . LEU A 1 106 ? -14.828 0.749 -6.593 1.00 95.19 106 LEU A C 1
ATOM 895 O O . LEU A 1 106 ? -15.002 -0.202 -7.351 1.00 95.19 106 LEU A O 1
ATOM 899 N N . THR A 1 107 ? -15.332 0.775 -5.359 1.00 96.19 107 THR A N 1
ATOM 900 C CA . THR A 1 107 ? -16.112 -0.323 -4.773 1.00 96.19 107 THR A CA 1
ATOM 901 C C . THR A 1 107 ? -17.609 -0.196 -5.019 1.00 96.19 107 THR A C 1
ATOM 903 O O . THR A 1 107 ? -18.358 -1.090 -4.632 1.00 96.19 107 THR A O 1
ATOM 906 N N . LYS A 1 108 ? -18.059 0.896 -5.653 1.00 97.75 108 LYS A N 1
ATOM 907 C CA . LYS A 1 108 ? -19.478 1.225 -5.839 1.00 97.75 108 LYS A CA 1
ATOM 908 C C . LYS A 1 108 ? -20.242 1.219 -4.504 1.00 97.75 108 LYS A C 1
ATOM 910 O O . LYS A 1 108 ? -21.334 0.666 -4.394 1.00 97.75 108 LYS A O 1
ATOM 915 N N . THR A 1 109 ? -19.646 1.815 -3.475 1.00 97.56 109 THR A N 1
ATOM 916 C CA . THR A 1 109 ? -20.228 1.924 -2.130 1.00 97.56 109 THR A CA 1
ATOM 917 C C . THR A 1 109 ? -20.467 3.378 -1.750 1.00 9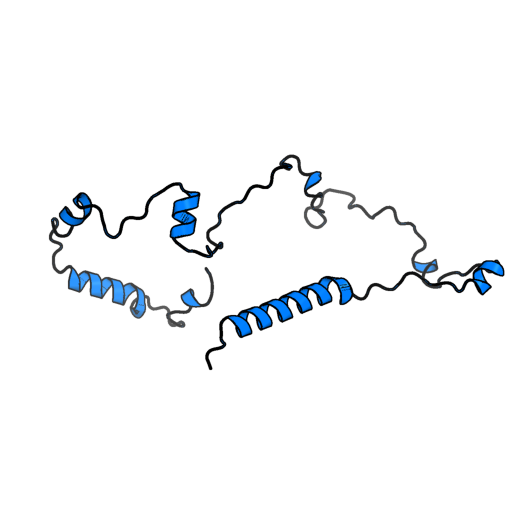7.56 109 THR A C 1
ATOM 919 O O . THR A 1 109 ? -19.893 4.298 -2.330 1.00 97.56 109 THR A O 1
ATOM 922 N N . GLN A 1 110 ? -21.323 3.581 -0.752 1.00 96.31 110 GLN A N 1
ATOM 923 C CA . GLN A 1 110 ? -21.561 4.879 -0.137 1.00 96.31 110 GLN A CA 1
ATOM 924 C C . GLN A 1 110 ? -20.919 4.902 1.249 1.00 96.31 110 GLN A C 1
ATOM 926 O O . GLN A 1 110 ? -21.067 3.950 2.017 1.00 96.31 110 GLN A O 1
ATOM 931 N N . ASN A 1 111 ? -20.204 5.981 1.560 1.00 95.25 111 ASN A N 1
ATOM 932 C CA . ASN A 1 111 ? -19.696 6.212 2.904 1.00 95.25 111 ASN A CA 1
ATOM 933 C C . ASN A 1 111 ? -20.814 6.767 3.797 1.00 95.25 111 ASN A C 1
ATOM 935 O O . ASN A 1 111 ? -21.541 7.670 3.382 1.00 95.25 111 ASN A O 1
ATOM 939 N N . PHE A 1 112 ? -20.921 6.245 5.016 1.00 94.12 112 PHE A N 1
ATOM 940 C CA . PHE A 1 112 ? -21.811 6.758 6.053 1.00 94.12 112 PHE A CA 1
ATOM 941 C C . PHE A 1 112 ? -20.971 7.169 7.253 1.00 94.1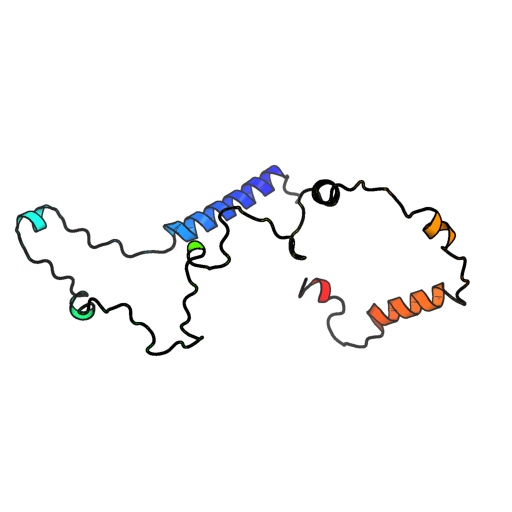2 112 PHE A C 1
ATOM 943 O O . PHE A 1 112 ? -20.103 6.415 7.695 1.00 94.12 112 PHE A O 1
ATOM 950 N N . ASP A 1 113 ? -21.246 8.354 7.787 1.00 93.56 113 ASP A N 1
ATOM 951 C CA . ASP A 1 113 ? -20.557 8.831 8.975 1.00 93.56 113 ASP A CA 1
ATOM 952 C C . ASP A 1 113 ? -21.127 8.150 10.223 1.00 93.56 113 ASP A C 1
ATOM 954 O O . ASP A 1 113 ? -22.327 8.200 10.497 1.00 93.56 113 ASP A O 1
ATOM 958 N N . GLY A 1 114 ? -20.241 7.528 11.000 1.00 91.81 114 GLY A N 1
ATOM 959 C CA . GLY A 1 114 ? -20.585 6.862 12.253 1.00 91.81 114 GLY A CA 1
ATOM 960 C C . GLY A 1 114 ? -20.774 5.350 12.136 1.00 91.81 114 GLY A C 1
ATOM 961 O O . GLY A 1 114 ? -20.555 4.730 11.097 1.00 91.81 114 GLY A O 1
ATOM 962 N N . LEU A 1 115 ? -21.129 4.740 13.266 1.00 93.00 115 LEU A N 1
ATOM 963 C CA . LEU A 1 115 ? -21.403 3.308 13.355 1.00 93.00 115 LEU A CA 1
ATOM 964 C C . LEU A 1 115 ? -22.904 3.045 13.163 1.00 93.00 115 LEU A C 1
ATOM 966 O O . LEU A 1 115 ? -23.722 3.874 13.566 1.00 93.00 115 LEU A O 1
ATOM 970 N N . PRO A 1 116 ? -23.291 1.881 12.613 1.00 95.19 116 PRO A N 1
ATOM 971 C CA . PRO A 1 116 ? -24.692 1.481 12.554 1.00 95.19 116 PRO A CA 1
ATOM 972 C C . PRO A 1 116 ? -25.332 1.465 13.947 1.00 95.19 116 PRO A C 1
ATOM 974 O O . PRO A 1 116 ? -24.694 1.033 14.910 1.00 95.19 116 PRO A O 1
ATOM 977 N N . GLN A 1 117 ? -26.609 1.850 14.046 1.00 92.56 117 GLN A N 1
ATOM 978 C CA . GLN A 1 117 ? -27.327 1.924 15.327 1.00 92.56 117 GLN A CA 1
ATOM 979 C C . GLN A 1 117 ? -27.253 0.610 16.114 1.00 92.56 117 GLN A C 1
ATOM 981 O O . GLN A 1 117 ? -26.939 0.617 17.297 1.00 92.56 117 GLN A O 1
ATOM 986 N N . ASN A 1 118 ? -27.399 -0.524 15.426 1.00 93.38 118 ASN A N 1
ATOM 987 C CA . ASN A 1 118 ? -27.298 -1.853 16.030 1.00 93.38 118 ASN A CA 1
ATOM 988 C C . ASN A 1 118 ? -25.962 -2.079 16.760 1.00 93.38 118 ASN A C 1
ATOM 990 O O . ASN A 1 118 ? -25.922 -2.791 17.758 1.00 93.38 118 ASN A O 1
ATOM 994 N N . VAL A 1 119 ? -24.866 -1.492 16.264 1.00 91.69 119 VAL A N 1
ATOM 995 C CA . VAL A 1 119 ? -23.540 -1.564 16.895 1.00 91.69 119 VAL A CA 1
ATOM 996 C C . VAL A 1 119 ? -23.454 -0.581 18.057 1.00 91.69 119 VAL A C 1
ATOM 998 O O . VAL A 1 119 ? -22.979 -0.952 19.127 1.00 91.69 119 VAL A O 1
ATOM 1001 N N . SER A 1 120 ? -23.954 0.641 17.875 1.00 90.56 120 SER A N 1
ATOM 1002 C CA . SER A 1 120 ? -24.013 1.662 18.926 1.00 90.56 120 SER A CA 1
ATOM 1003 C C . SER A 1 120 ? -24.811 1.187 20.144 1.00 90.56 120 SER A C 1
ATOM 1005 O O . SER A 1 120 ? -24.367 1.367 21.273 1.00 90.56 120 SER A O 1
ATOM 1007 N N . ASP A 1 121 ? -25.915 0.473 19.928 1.00 91.31 121 ASP A N 1
ATOM 1008 C CA . ASP A 1 121 ? -26.742 -0.100 20.992 1.00 91.31 121 ASP A CA 1
ATOM 1009 C C . ASP A 1 121 ? -26.036 -1.236 21.744 1.00 91.31 121 ASP A C 1
ATOM 1011 O O . ASP A 1 121 ? -26.456 -1.613 22.835 1.00 91.31 121 ASP A O 1
ATOM 1015 N N . LEU A 1 122 ? -25.009 -1.861 21.159 1.00 90.62 122 LEU A N 1
ATOM 1016 C CA . LEU A 1 122 ? -24.200 -2.885 21.831 1.00 90.62 122 LEU A CA 1
ATOM 1017 C C . LEU A 1 122 ? -23.125 -2.265 22.731 1.00 90.62 122 LEU A C 1
ATOM 1019 O O . LEU A 1 122 ? -22.606 -2.941 23.625 1.00 90.62 122 LEU A O 1
ATOM 1023 N N . VAL A 1 123 ? -22.796 -0.987 22.531 1.00 86.75 123 VAL A N 1
ATOM 1024 C CA . VAL A 1 123 ? -21.797 -0.290 23.340 1.00 86.75 123 VAL A CA 1
ATOM 1025 C C . VAL A 1 123 ? -22.300 -0.208 24.784 1.00 86.75 123 VAL A C 1
ATOM 1027 O O . VAL A 1 123 ? -23.379 0.302 25.057 1.00 86.75 123 VAL A O 1
ATOM 1030 N N . ASN A 1 124 ? -21.496 -0.717 25.721 1.00 81.88 124 ASN A N 1
ATOM 1031 C CA . ASN A 1 124 ? -21.772 -0.766 27.166 1.00 81.88 124 ASN A CA 1
ATOM 1032 C C . ASN A 1 124 ? -22.885 -1.724 27.627 1.00 81.88 124 ASN A C 1
ATOM 1034 O O . ASN A 1 124 ? -23.215 -1.711 28.807 1.00 81.88 124 ASN A O 1
ATOM 1038 N N . LYS A 1 125 ? -23.406 -2.613 26.769 1.00 88.12 125 LYS A N 1
ATOM 1039 C CA . LYS A 1 125 ? -24.289 -3.701 27.244 1.00 88.12 125 LYS A CA 1
ATOM 1040 C C . LYS A 1 125 ? -23.580 -4.694 28.164 1.00 88.12 125 LYS A C 1
ATOM 1042 O O . LYS A 1 125 ? -24.215 -5.322 29.002 1.00 88.12 125 LYS A O 1
ATOM 1047 N N . ILE A 1 126 ? -22.273 -4.859 27.979 1.00 86.50 126 ILE A N 1
ATOM 1048 C CA . ILE A 1 126 ? -21.436 -5.709 28.821 1.00 86.50 126 ILE A CA 1
ATOM 1049 C C . ILE A 1 126 ? -20.631 -4.795 29.736 1.00 86.50 126 ILE A C 1
ATOM 1051 O O . ILE A 1 126 ? -19.770 -4.036 29.277 1.00 86.50 126 ILE A O 1
ATOM 1055 N N . GLU A 1 127 ? -20.898 -4.886 31.034 1.00 86.25 127 GLU A N 1
ATOM 1056 C CA . GLU A 1 127 ? -20.097 -4.215 32.047 1.00 86.25 127 GLU A CA 1
ATOM 1057 C C . GLU A 1 127 ? -18.792 -4.982 32.263 1.00 86.25 127 GLU A C 1
ATOM 1059 O O . GLU A 1 127 ? -18.777 -6.145 32.664 1.00 86.25 127 GLU A O 1
ATOM 1064 N N . ILE A 1 128 ? -17.671 -4.321 31.975 1.00 87.31 128 ILE A N 1
ATOM 1065 C CA . ILE A 1 128 ? -16.339 -4.859 32.248 1.00 87.31 128 ILE A CA 1
ATOM 1066 C C . ILE A 1 128 ? -15.850 -4.219 33.552 1.00 87.31 128 ILE A C 1
ATOM 1068 O O . ILE A 1 128 ? -15.693 -2.991 33.599 1.00 87.31 128 ILE A O 1
ATOM 1072 N N . PRO A 1 129 ? -15.562 -5.007 34.603 1.00 90.44 129 PRO A N 1
ATOM 1073 C CA . PRO A 1 129 ? -15.099 -4.461 35.870 1.00 90.44 129 PRO A CA 1
ATOM 1074 C C . PRO A 1 129 ? -13.772 -3.725 35.671 1.00 90.44 129 PRO A C 1
ATOM 1076 O O . PRO A 1 129 ? -12.838 -4.241 35.057 1.00 90.44 129 PRO A O 1
ATOM 1079 N N . ASN A 1 130 ? -13.673 -2.505 36.206 1.00 89.75 130 ASN A N 1
ATOM 1080 C CA . ASN A 1 130 ? -12.472 -1.668 36.118 1.00 89.75 130 ASN A CA 1
ATOM 1081 C C . ASN A 1 130 ? -11.960 -1.430 34.678 1.00 89.75 130 ASN A C 1
ATOM 1083 O O . ASN A 1 130 ? -10.747 -1.312 34.474 1.00 89.75 130 ASN A O 1
ATOM 1087 N N . LYS A 1 131 ? -12.864 -1.340 33.687 1.00 90.00 131 LYS A N 1
ATOM 1088 C CA . LYS A 1 131 ? -12.558 -1.140 32.254 1.00 90.00 131 LYS A CA 1
ATOM 1089 C C . LYS A 1 131 ? -11.446 -0.119 32.002 1.00 90.00 131 LYS A C 1
ATOM 1091 O O . LYS A 1 131 ? -10.495 -0.405 31.280 1.00 90.00 131 LYS A O 1
ATOM 1096 N N . GLU A 1 132 ? -11.522 1.050 32.631 1.00 90.88 132 GLU A N 1
ATOM 1097 C CA . GLU A 1 132 ? -10.530 2.115 32.447 1.00 90.88 132 GLU A CA 1
ATOM 1098 C C . GLU A 1 132 ? -9.145 1.752 32.988 1.00 90.88 132 GLU A C 1
ATOM 1100 O O . GLU A 1 132 ? -8.128 2.047 32.362 1.00 90.88 132 GLU A O 1
ATOM 1105 N N . LYS A 1 133 ? -9.085 1.096 34.151 1.00 93.31 133 LYS A N 1
ATOM 1106 C CA . LYS A 1 133 ? -7.822 0.681 34.770 1.00 93.31 133 LYS A CA 1
ATOM 1107 C C . LYS A 1 133 ? -7.157 -0.419 33.949 1.00 93.31 133 LYS A C 1
ATOM 1109 O O . LYS A 1 133 ? -5.938 -0.398 33.789 1.00 93.31 133 LYS A O 1
ATOM 1114 N N . LEU A 1 134 ? -7.951 -1.349 33.414 1.00 91.44 134 LEU A N 1
ATOM 1115 C CA . LEU A 1 134 ? -7.472 -2.369 32.485 1.00 91.44 134 LEU A CA 1
ATOM 1116 C C . LEU A 1 134 ? -6.946 -1.727 31.201 1.00 91.44 134 LEU A C 1
ATOM 1118 O O . LEU A 1 134 ? -5.816 -2.010 30.817 1.00 91.44 134 LEU A O 1
ATOM 1122 N N . LEU A 1 135 ? -7.697 -0.805 30.592 1.00 91.69 135 LEU A N 1
ATOM 1123 C CA . LEU A 1 135 ? -7.269 -0.092 29.386 1.00 91.69 135 LEU A CA 1
ATOM 1124 C C . LEU A 1 135 ? -5.941 0.647 29.604 1.00 91.69 135 LEU A C 1
ATOM 1126 O O . LEU A 1 135 ? -5.009 0.477 28.822 1.00 91.69 135 LEU A O 1
ATOM 1130 N N . LYS A 1 136 ? -5.821 1.401 30.705 1.00 91.88 136 LYS A N 1
ATOM 1131 C CA . LYS A 1 136 ? -4.573 2.087 31.082 1.00 91.88 136 LYS A CA 1
ATOM 1132 C C . LYS A 1 136 ? -3.419 1.101 31.234 1.00 91.88 136 LYS A C 1
ATOM 1134 O O . LYS A 1 136 ? -2.336 1.347 30.715 1.00 91.88 136 LYS A O 1
ATOM 1139 N N . ARG A 1 137 ? -3.660 -0.038 31.888 1.00 90.75 137 ARG A N 1
ATOM 1140 C CA . ARG A 1 137 ? -2.659 -1.097 32.055 1.00 90.75 137 ARG A CA 1
ATOM 1141 C C . ARG A 1 137 ? -2.204 -1.671 30.712 1.00 90.75 137 ARG A C 1
ATOM 1143 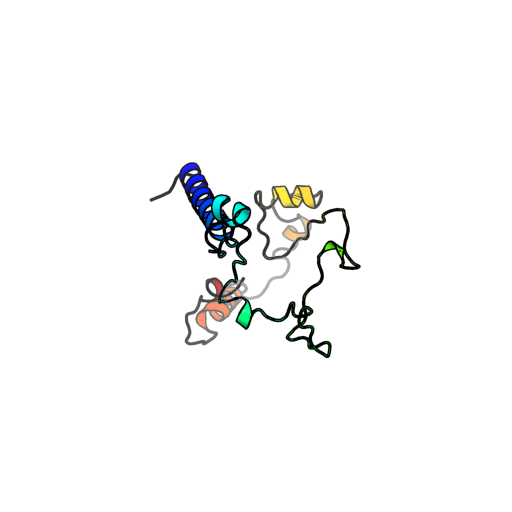O O . ARG A 1 137 ? -1.009 -1.864 30.533 1.00 90.75 137 ARG A O 1
ATOM 1150 N N . TYR A 1 138 ? -3.117 -1.920 29.773 1.00 89.25 138 TYR A N 1
ATOM 1151 C CA . TYR A 1 138 ? -2.767 -2.427 28.442 1.00 89.25 138 TYR A CA 1
ATOM 1152 C C . TYR A 1 138 ? -1.985 -1.407 27.613 1.00 89.25 138 TYR A C 1
ATOM 1154 O O . TYR A 1 138 ? -1.004 -1.780 26.974 1.00 89.25 138 TYR A O 1
ATOM 1162 N N . ILE A 1 139 ? -2.366 -0.127 27.665 1.00 87.94 139 ILE A N 1
ATOM 1163 C CA . ILE A 1 139 ? -1.629 0.951 26.991 1.00 87.94 139 ILE A CA 1
ATOM 1164 C C . ILE A 1 139 ? -0.210 1.049 27.562 1.00 87.94 139 ILE A C 1
ATOM 1166 O O . ILE A 1 139 ? 0.754 0.950 26.804 1.00 87.94 139 ILE A O 1
ATOM 1170 N N . MET A 1 140 ? -0.070 1.133 28.890 1.00 85.62 140 MET A N 1
ATOM 1171 C CA . MET A 1 140 ? 1.238 1.155 29.559 1.00 85.62 140 MET A CA 1
ATOM 1172 C C . MET A 1 140 ? 2.051 -0.105 29.269 1.00 85.62 140 MET A C 1
ATOM 1174 O O . MET A 1 140 ? 3.258 -0.030 29.077 1.00 85.62 140 MET A O 1
ATOM 1178 N N . HIS A 1 141 ? 1.408 -1.269 29.186 1.00 84.50 141 HIS A N 1
ATOM 1179 C CA . HIS A 1 141 ? 2.097 -2.488 28.794 1.00 84.50 141 HIS A CA 1
ATOM 1180 C C . HIS A 1 141 ? 2.632 -2.400 27.361 1.00 84.50 141 HIS A C 1
ATOM 1182 O O . HIS A 1 141 ? 3.786 -2.740 27.127 1.00 84.50 141 HIS A O 1
ATOM 1188 N N . SER A 1 142 ? 1.822 -1.921 26.411 1.00 80.81 142 SER A N 1
ATOM 1189 C CA . SER A 1 142 ? 2.221 -1.797 25.003 1.00 80.81 142 SER A CA 1
ATOM 1190 C C . SER A 1 142 ? 3.348 -0.789 24.767 1.00 80.81 142 SER A C 1
ATOM 1192 O O . SER A 1 142 ? 4.156 -0.996 23.866 1.00 80.81 142 SER A O 1
ATOM 1194 N N . GLN A 1 143 ? 3.401 0.278 25.570 1.00 72.81 143 GLN A N 1
ATOM 1195 C CA . GLN A 1 143 ? 4.333 1.391 25.384 1.00 72.81 143 GLN A CA 1
ATOM 1196 C C . GLN A 1 143 ? 5.553 1.319 26.303 1.00 72.81 143 GLN A C 1
ATOM 1198 O O . GLN A 1 143 ? 6.651 1.594 25.848 1.00 72.81 143 GLN A O 1
ATOM 1203 N N . ASP A 1 144 ? 5.394 0.935 27.569 1.00 66.75 144 ASP A N 1
ATOM 1204 C CA . ASP A 1 144 ? 6.446 1.109 28.578 1.00 66.75 144 ASP A CA 1
ATOM 1205 C C . ASP A 1 144 ? 6.918 -0.211 29.195 1.00 66.75 144 ASP A C 1
ATOM 1207 O O . ASP A 1 144 ? 8.112 -0.393 29.435 1.00 66.75 144 ASP A O 1
ATOM 1211 N N . TRP A 1 145 ? 6.008 -1.145 29.500 1.00 68.75 145 TRP A N 1
ATOM 1212 C CA . TRP A 1 145 ? 6.377 -2.329 30.296 1.00 68.75 145 TRP A CA 1
ATOM 1213 C C . TRP A 1 145 ? 6.957 -3.478 29.477 1.00 68.75 145 TRP A C 1
ATOM 1215 O O . TRP A 1 145 ? 7.625 -4.346 30.045 1.00 68.75 145 TRP A O 1
ATOM 1225 N N . VAL A 1 146 ? 6.764 -3.486 28.153 1.00 66.38 146 VAL A N 1
ATOM 1226 C CA . VAL A 1 146 ? 7.549 -4.351 27.265 1.00 66.38 146 VAL A CA 1
ATOM 1227 C C . VAL A 1 146 ? 8.977 -3.811 27.263 1.00 66.38 146 VAL A C 1
ATOM 1229 O O . VAL A 1 146 ? 9.348 -2.940 26.484 1.00 66.38 146 VAL A O 1
ATOM 1232 N N . SER A 1 147 ? 9.769 -4.334 28.198 1.00 57.25 147 SER A N 1
ATOM 1233 C CA . SER A 1 147 ? 11.137 -3.929 28.511 1.00 57.25 147 SER A CA 1
ATOM 1234 C C . SER A 1 147 ? 12.108 -4.299 27.381 1.00 57.25 147 SER A C 1
ATOM 1236 O O . SER A 1 147 ? 12.972 -5.163 27.510 1.00 57.25 147 SER A O 1
ATOM 1238 N N . LYS A 1 148 ? 11.968 -3.651 26.224 1.00 57.31 148 LYS A N 1
ATOM 1239 C CA . LYS A 1 148 ? 13.044 -3.508 25.248 1.00 57.31 148 LYS A CA 1
ATOM 1240 C C . LYS A 1 148 ? 13.710 -2.170 25.552 1.00 57.31 148 LYS A C 1
ATOM 1242 O O . LYS A 1 148 ? 13.128 -1.119 25.312 1.00 57.31 148 LYS A O 1
ATOM 1247 N N . LYS A 1 149 ? 14.947 -2.206 26.064 1.00 56.31 149 LYS A N 1
ATOM 1248 C CA . LYS A 1 149 ? 15.856 -1.051 26.258 1.00 56.31 149 LYS A CA 1
ATOM 1249 C C . LYS A 1 149 ? 16.262 -0.375 24.928 1.00 56.31 149 LYS A C 1
ATOM 1251 O O . LYS A 1 149 ? 17.427 -0.064 24.707 1.00 56.31 149 LYS A O 1
ATOM 1256 N N . VAL A 1 150 ? 15.335 -0.193 23.994 1.00 54.84 150 VAL A N 1
ATOM 1257 C CA . VAL A 1 150 ? 15.614 0.254 22.632 1.00 54.84 150 VAL A CA 1
ATOM 1258 C C . VAL A 1 150 ? 14.476 1.164 22.179 1.00 54.84 150 VAL A C 1
AT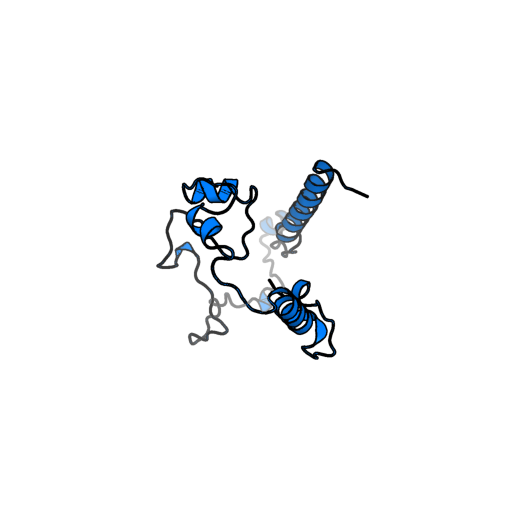OM 1260 O O . VAL A 1 150 ? 13.400 0.681 21.852 1.00 54.84 150 VAL A O 1
ATOM 1263 N N . LYS A 1 151 ? 14.750 2.477 22.122 1.00 53.56 151 LYS A N 1
ATOM 1264 C CA . LYS A 1 151 ? 14.245 3.363 21.053 1.00 53.56 151 LYS A CA 1
ATOM 1265 C C . LYS A 1 151 ? 12.725 3.229 20.809 1.00 53.56 151 LYS A C 1
ATOM 1267 O O . LYS A 1 151 ? 12.293 2.937 19.700 1.00 53.56 151 LYS A O 1
ATOM 1272 N N . LEU A 1 152 ? 11.937 3.401 21.873 1.00 50.16 152 LEU A N 1
ATOM 1273 C CA . LEU A 1 152 ? 10.559 2.910 22.081 1.00 50.16 152 LEU A CA 1
ATOM 1274 C C . LEU A 1 152 ? 9.437 3.424 21.135 1.00 50.16 152 LEU A C 1
ATOM 1276 O O . LEU A 1 152 ? 8.262 3.361 21.469 1.00 50.16 152 LEU A O 1
ATOM 1280 N N . LEU A 1 153 ? 9.771 3.890 19.928 1.00 49.25 153 LEU A N 1
ATOM 1281 C CA . LEU A 1 153 ? 8.828 4.190 18.840 1.00 49.25 153 LEU A CA 1
ATOM 1282 C C . LEU A 1 153 ? 9.450 4.026 17.438 1.00 49.25 153 LEU A C 1
ATOM 1284 O O . LEU A 1 153 ? 8.965 4.595 16.461 1.00 49.25 153 LEU A O 1
ATOM 1288 N N . GLU A 1 154 ? 10.529 3.247 17.294 1.00 50.16 154 GLU A N 1
ATOM 1289 C CA . GLU A 1 154 ? 11.182 3.080 15.989 1.00 50.16 154 GLU A CA 1
ATOM 1290 C C . GLU A 1 154 ? 10.345 2.331 14.929 1.00 50.16 154 GLU A C 1
ATOM 1292 O O . GLU A 1 154 ? 10.744 2.274 13.765 1.00 50.16 154 GLU A O 1
ATOM 1297 N N . GLU A 1 155 ? 9.162 1.814 15.256 1.00 50.25 155 GLU A N 1
ATOM 1298 C CA . GLU A 1 155 ? 8.249 1.199 14.278 1.00 50.25 155 GLU A CA 1
ATOM 1299 C C . GLU A 1 155 ? 7.325 2.195 13.556 1.00 50.25 155 GLU A C 1
ATOM 1301 O O . GLU A 1 155 ? 6.691 1.819 12.581 1.00 50.25 155 GLU A O 1
ATOM 1306 N N . LEU A 1 156 ? 7.366 3.491 13.894 1.00 48.56 156 LEU A N 1
ATOM 1307 C CA . LEU A 1 156 ? 7.061 4.540 12.905 1.00 48.56 156 LEU A CA 1
ATOM 1308 C C . LEU A 1 156 ? 8.226 4.766 11.923 1.00 48.56 156 LEU A C 1
ATOM 1310 O O . LEU A 1 156 ? 8.079 5.492 10.943 1.00 48.56 156 LEU A O 1
ATOM 1314 N N . THR A 1 157 ? 9.407 4.200 12.190 1.00 42.59 157 THR A N 1
ATOM 1315 C CA . THR A 1 157 ? 10.660 4.616 11.536 1.00 42.59 157 THR A CA 1
ATOM 1316 C C . THR A 1 157 ? 11.387 3.529 10.746 1.00 42.59 157 THR A C 1
ATOM 1318 O O . THR A 1 157 ? 12.385 3.854 10.107 1.00 42.59 157 THR A O 1
ATOM 1321 N N . LYS A 1 158 ? 10.929 2.265 10.723 1.00 45.72 158 LYS A N 1
ATOM 1322 C CA . LYS A 1 158 ? 11.630 1.212 9.956 1.00 45.72 158 LYS A CA 1
ATOM 1323 C C . LYS A 1 158 ? 10.839 0.490 8.872 1.00 45.72 158 LYS A C 1
ATOM 1325 O O . LYS A 1 158 ? 11.457 0.197 7.852 1.00 45.72 158 LYS A O 1
ATOM 1330 N N . LYS A 1 159 ? 9.551 0.179 9.014 1.00 45.75 159 LYS A N 1
ATOM 1331 C CA . LYS A 1 159 ? 8.823 -0.599 7.994 1.00 45.75 159 LYS A CA 1
ATOM 1332 C C . LYS A 1 159 ? 7.318 -0.330 8.075 1.00 45.75 159 LYS A C 1
ATOM 1334 O O . LYS A 1 159 ? 6.801 -0.312 9.183 1.00 45.75 159 LYS A O 1
ATOM 1339 N N . ILE A 1 160 ? 6.680 -0.272 6.899 1.00 43.50 160 ILE A N 1
ATOM 1340 C CA . ILE A 1 160 ? 5.246 -0.096 6.566 1.00 43.50 160 ILE A CA 1
ATOM 1341 C C . ILE A 1 160 ? 4.928 1.308 6.038 1.00 43.50 160 ILE A C 1
ATOM 1343 O O . ILE A 1 160 ? 5.046 2.300 6.785 1.00 43.50 160 ILE A O 1
#

Sequence (160 aa):
MRLTKELFYYKINKVKWLKTVWKTRGKYKNPPLQVPEAIEKLGVNIVDPLEEFRTDIKKEWKPPADDPRFYEEPSPTENPLYKENPVTCYSYNIKFLQNIDQVCVLTKTQNFDGLPQNVSDLVNKIEIPNKEKLLKRYIMHSQDWVSKKVKLLEELTKKI

Foldseek 3Di:
DDDDPVNVVVVVVVVVVVVVCCVVPVPDDPPPDDDDVVVVVVVDDDDDPCVVVVPDPPPPDDDPDPDPVPDDDDDLVPDPPRDPDDDDDDDPPDDDPVPPVVVCVVVVHDDDPDDPVVVVVVPPPDDDPPVVVVVVVVVCCQQPVPPDPDDRPCVVPDDD

Secondary structure (DSSP, 8-state):
----HHHHHHHHHHHHHHHHHHHHHSS-PPPPP---HHHHHTT-----TTTTTS---------SS--GGGPPPPPTTTSTT--SS--PPP-TTPPPSSHHHHHHHHHT----SS--HHHHTTTTSSPPTTHHHHHHHHHHIIIIIS---S-TTGGGTS--